Protein AF-A0A0S8A9H3-F1 (afdb_monomer_lite)

Structure (mmCIF, N/CA/C/O backbone):
data_AF-A0A0S8A9H3-F1
#
_entry.id   AF-A0A0S8A9H3-F1
#
loop_
_atom_site.group_PDB
_atom_site.id
_atom_site.type_symbol
_atom_site.label_atom_id
_atom_site.label_alt_id
_atom_site.label_comp_id
_atom_site.label_asym_id
_atom_site.label_entity_id
_atom_site.label_seq_id
_atom_site.pdbx_PDB_ins_code
_atom_site.Cartn_x
_atom_site.Cartn_y
_atom_site.Cartn_z
_atom_site.occupancy
_atom_site.B_iso_or_equiv
_atom_site.auth_seq_id
_atom_site.auth_comp_id
_atom_site.auth_asym_id
_atom_site.auth_atom_id
_atom_site.pdbx_PDB_model_num
ATOM 1 N N . MET A 1 1 ? 28.563 9.225 -7.290 1.00 70.06 1 MET A N 1
ATOM 2 C CA . MET A 1 1 ? 27.715 8.027 -7.114 1.00 70.06 1 MET A CA 1
ATOM 3 C C . MET A 1 1 ? 27.214 7.637 -8.485 1.00 70.06 1 MET A C 1
ATOM 5 O O . MET A 1 1 ? 26.841 8.536 -9.230 1.00 70.06 1 MET A O 1
ATOM 9 N N . ASP A 1 2 ? 27.311 6.362 -8.839 1.00 87.94 2 ASP A N 1
ATOM 10 C CA . ASP A 1 2 ? 26.911 5.841 -10.145 1.00 87.94 2 ASP A CA 1
ATOM 11 C C . ASP A 1 2 ? 25.392 5.596 -10.214 1.00 87.94 2 ASP A C 1
ATOM 13 O O . ASP A 1 2 ? 24.693 5.574 -9.198 1.00 87.94 2 ASP A O 1
ATOM 17 N N . GLU A 1 3 ? 24.855 5.444 -11.424 1.00 85.38 3 GLU A N 1
ATOM 18 C CA . GLU A 1 3 ? 23.417 5.218 -11.650 1.00 85.38 3 GLU A CA 1
ATOM 19 C C . GLU A 1 3 ? 22.923 3.922 -10.988 1.00 85.38 3 GLU A C 1
ATOM 21 O O . GLU A 1 3 ? 21.810 3.867 -10.461 1.00 85.38 3 GLU A O 1
ATOM 26 N N . THR A 1 4 ? 23.782 2.902 -10.928 1.00 89.75 4 THR A N 1
ATOM 27 C CA . THR A 1 4 ? 23.519 1.615 -10.270 1.00 89.75 4 THR A CA 1
ATOM 28 C C . THR A 1 4 ? 23.209 1.776 -8.783 1.00 89.75 4 THR A C 1
ATOM 30 O O . THR A 1 4 ? 22.278 1.143 -8.264 1.00 89.75 4 THR A O 1
ATOM 33 N N . PHE A 1 5 ? 23.967 2.634 -8.089 1.00 93.44 5 PHE A N 1
ATOM 34 C CA . PHE A 1 5 ? 23.721 2.950 -6.686 1.00 93.44 5 PHE A CA 1
ATOM 35 C C . PHE A 1 5 ? 22.341 3.584 -6.503 1.00 93.44 5 PHE A C 1
ATOM 37 O O . PHE A 1 5 ? 21.553 3.109 -5.683 1.00 93.44 5 PHE A O 1
ATOM 44 N N . TRP A 1 6 ? 22.015 4.610 -7.296 1.00 92.44 6 TRP A N 1
ATOM 45 C CA . TRP A 1 6 ? 20.727 5.303 -7.202 1.00 92.44 6 TRP A CA 1
ATOM 46 C C . TRP A 1 6 ? 19.547 4.386 -7.499 1.00 92.44 6 TRP A C 1
ATOM 48 O O . TRP A 1 6 ? 18.567 4.388 -6.754 1.00 92.44 6 TRP A O 1
ATOM 58 N N . PHE A 1 7 ? 19.660 3.548 -8.528 1.00 92.56 7 PHE A N 1
ATOM 59 C CA . PHE A 1 7 ? 18.641 2.557 -8.857 1.00 92.56 7 PHE A CA 1
ATOM 60 C C . PHE A 1 7 ? 18.381 1.599 -7.685 1.00 92.56 7 PHE A C 1
ATOM 62 O O . PHE A 1 7 ? 17.233 1.371 -7.295 1.00 92.56 7 PHE A O 1
ATOM 69 N N . SER A 1 8 ? 19.447 1.077 -7.074 1.00 94.81 8 SER A N 1
ATOM 70 C CA . SER A 1 8 ? 19.352 0.161 -5.931 1.00 94.81 8 SER A CA 1
ATOM 71 C C . SER A 1 8 ? 18.766 0.844 -4.694 1.00 94.81 8 SER A C 1
ATOM 73 O O . SER A 1 8 ? 17.904 0.276 -4.021 1.00 94.81 8 SER A O 1
ATOM 75 N N . PHE A 1 9 ? 19.183 2.081 -4.422 1.00 95.69 9 PHE A N 1
ATOM 76 C CA . PHE A 1 9 ? 18.686 2.878 -3.304 1.00 95.69 9 PHE A CA 1
ATOM 77 C C . PHE A 1 9 ? 17.192 3.193 -3.443 1.00 95.69 9 PHE A C 1
ATOM 79 O O . PHE A 1 9 ? 16.421 2.971 -2.512 1.00 95.69 9 PHE A O 1
ATOM 86 N N . ILE A 1 10 ? 16.745 3.633 -4.621 1.00 96.50 10 ILE A N 1
ATOM 87 C CA . ILE A 1 10 ? 15.325 3.923 -4.865 1.00 96.50 10 ILE A CA 1
ATOM 88 C C . ILE A 1 10 ? 14.496 2.638 -4.795 1.00 96.50 10 ILE A C 1
ATOM 90 O O . ILE A 1 10 ? 13.399 2.651 -4.242 1.00 96.50 10 ILE A O 1
ATOM 94 N N . LYS A 1 11 ? 15.020 1.504 -5.272 1.00 95.19 11 LYS A N 1
ATOM 95 C CA . LYS A 1 11 ? 14.353 0.203 -5.122 1.00 95.19 11 LYS A CA 1
ATOM 96 C C . LYS A 1 11 ? 14.189 -0.195 -3.650 1.00 95.19 11 LYS A C 1
ATOM 98 O O . LYS A 1 11 ? 13.133 -0.703 -3.278 1.00 95.19 11 LYS A O 1
ATOM 103 N N . LEU A 1 12 ? 15.192 0.062 -2.809 1.00 97.19 12 LEU A N 1
ATOM 104 C CA . LEU A 1 12 ? 15.093 -0.148 -1.362 1.00 97.19 12 LEU A CA 1
ATOM 105 C C . LEU A 1 12 ? 14.021 0.751 -0.732 1.00 97.19 12 LEU A C 1
ATOM 107 O O . LEU A 1 12 ? 13.229 0.271 0.081 1.00 97.19 12 LEU A O 1
ATOM 111 N N . LEU A 1 13 ? 13.956 2.025 -1.134 1.00 97.38 13 LEU A N 1
ATOM 112 C CA . LEU A 1 13 ? 12.892 2.937 -0.704 1.00 97.38 13 LEU A CA 1
ATOM 113 C C . LEU A 1 13 ? 11.513 2.450 -1.156 1.00 97.38 13 LEU A C 1
ATOM 115 O O . LEU A 1 13 ? 10.570 2.497 -0.375 1.00 97.38 13 LEU A O 1
ATOM 119 N N . HIS A 1 14 ? 11.403 1.924 -2.374 1.00 96.69 14 HIS A N 1
ATOM 120 C CA . HIS A 1 14 ? 10.156 1.393 -2.919 1.00 96.69 14 HIS A CA 1
ATOM 121 C C . HIS A 1 14 ? 9.642 0.193 -2.119 1.00 96.69 14 HIS A C 1
ATOM 123 O O . HIS A 1 14 ? 8.480 0.163 -1.719 1.00 96.69 14 HIS A O 1
ATOM 129 N N . ILE A 1 15 ? 10.517 -0.769 -1.814 1.00 96.06 15 ILE A N 1
ATOM 130 C CA . ILE A 1 15 ? 10.164 -1.934 -0.988 1.00 96.06 15 ILE A CA 1
ATOM 131 C C . ILE A 1 15 ? 9.836 -1.502 0.447 1.00 96.06 15 ILE A C 1
ATOM 133 O O . ILE A 1 15 ? 8.866 -1.985 1.024 1.00 96.06 15 ILE A O 1
ATOM 137 N N . SER A 1 16 ? 10.594 -0.559 1.011 1.00 97.06 16 SER A N 1
ATOM 138 C CA . SER A 1 16 ? 10.291 0.014 2.329 1.00 97.06 16 SER A CA 1
ATOM 139 C C . SER A 1 16 ? 8.920 0.693 2.346 1.00 97.06 16 SER A C 1
ATOM 141 O O . SER A 1 16 ? 8.152 0.483 3.279 1.00 97.06 16 SER A O 1
ATOM 143 N N . GLY A 1 17 ? 8.580 1.446 1.295 1.00 97.25 17 GLY A N 1
ATOM 144 C CA . GLY A 1 17 ? 7.263 2.058 1.114 1.00 97.25 17 GLY A CA 1
ATOM 145 C C . GLY A 1 17 ? 6.146 1.020 1.093 1.00 97.25 17 GLY A C 1
ATOM 146 O O . GLY A 1 17 ? 5.165 1.179 1.809 1.00 97.25 17 GLY A O 1
ATOM 147 N N . LEU A 1 18 ? 6.333 -0.090 0.369 1.00 95.44 18 LEU A N 1
ATOM 148 C CA . LEU A 1 18 ? 5.382 -1.209 0.338 1.00 95.44 18 LEU A CA 1
ATOM 149 C C . LEU A 1 18 ? 5.162 -1.816 1.733 1.00 95.44 18 LEU A C 1
ATOM 151 O O . LEU A 1 18 ? 4.024 -2.061 2.128 1.00 95.44 18 LEU A O 1
ATOM 155 N N . ILE A 1 19 ? 6.244 -2.044 2.484 1.00 95.81 19 ILE A N 1
ATOM 156 C CA . ILE A 1 19 ? 6.182 -2.609 3.840 1.00 95.81 19 ILE A CA 1
ATOM 157 C C . ILE A 1 19 ? 5.487 -1.643 4.804 1.00 95.81 19 ILE A C 1
ATOM 159 O O . ILE A 1 19 ? 4.655 -2.076 5.598 1.00 95.81 19 ILE A O 1
ATOM 163 N N . LEU A 1 20 ? 5.812 -0.350 4.743 1.00 95.31 20 LEU A N 1
ATOM 164 C CA . LEU A 1 20 ? 5.207 0.678 5.596 1.00 95.31 20 LEU A CA 1
ATOM 165 C C . LEU A 1 20 ? 3.740 0.938 5.259 1.00 95.31 20 LEU A C 1
ATOM 167 O O . LEU A 1 20 ? 2.970 1.262 6.156 1.00 95.31 20 LEU A O 1
ATOM 171 N N . TRP A 1 21 ? 3.366 0.792 3.990 1.00 95.50 21 TRP A N 1
ATOM 172 C CA . TRP A 1 21 ? 1.988 0.928 3.545 1.00 95.50 21 TRP A CA 1
ATOM 173 C C . TRP A 1 21 ? 1.129 -0.247 4.036 1.00 95.50 21 TRP A C 1
ATOM 175 O O . TRP A 1 21 ? 0.098 -0.019 4.647 1.00 95.50 21 TRP A O 1
ATOM 185 N N . LEU A 1 22 ? 1.583 -1.498 3.884 1.00 92.12 22 LEU A N 1
ATOM 186 C CA . LEU A 1 22 ? 0.765 -2.677 4.228 1.00 92.12 22 LEU A CA 1
ATOM 187 C C . LEU A 1 22 ? 0.889 -3.160 5.674 1.00 92.12 22 LEU A C 1
ATOM 189 O O . LEU A 1 22 ? -0.069 -3.668 6.257 1.00 92.12 22 LEU A O 1
ATOM 193 N N . GLY A 1 23 ? 2.097 -3.113 6.231 1.00 90.50 23 GLY A N 1
ATOM 194 C CA . GLY A 1 23 ? 2.429 -3.815 7.468 1.00 90.50 23 GLY A CA 1
ATOM 195 C C . GLY A 1 23 ? 1.733 -3.226 8.696 1.00 90.50 23 GLY A C 1
ATOM 196 O O . GLY A 1 23 ? 0.971 -3.937 9.355 1.00 90.50 23 GLY A O 1
ATOM 197 N N . PRO A 1 24 ? 1.981 -1.947 9.031 1.00 88.12 24 PRO A N 1
ATOM 198 C CA . PRO A 1 24 ? 1.418 -1.309 10.215 1.00 88.12 24 PRO A CA 1
ATOM 199 C C . PRO A 1 24 ? -0.115 -1.258 10.217 1.00 88.12 24 PRO A C 1
ATOM 201 O O . PRO A 1 24 ? -0.715 -1.634 11.223 1.00 88.12 24 PRO A O 1
ATOM 204 N N . SER A 1 25 ? -0.756 -0.853 9.113 1.00 85.00 25 SER A N 1
ATOM 205 C CA . SER A 1 25 ? -2.221 -0.750 9.028 1.00 85.00 25 SER A CA 1
ATOM 206 C C . SER A 1 25 ? -2.890 -2.123 9.068 1.00 85.00 25 SER A C 1
ATOM 208 O O . SER A 1 25 ? -3.801 -2.339 9.870 1.00 85.00 25 SER A O 1
ATOM 210 N N . GLY A 1 26 ? -2.375 -3.094 8.307 1.00 86.31 26 GLY A N 1
ATOM 211 C CA . GLY A 1 26 ? -2.858 -4.474 8.326 1.00 86.31 26 GLY A CA 1
ATOM 212 C C . GLY A 1 26 ? -2.695 -5.136 9.697 1.00 86.31 26 GLY A C 1
ATOM 213 O O . GLY A 1 26 ? -3.632 -5.752 10.211 1.00 86.31 26 GLY A O 1
ATOM 214 N N . GLY A 1 27 ? -1.534 -4.967 10.334 1.00 87.62 27 GLY A N 1
ATOM 215 C CA . GLY A 1 27 ? -1.268 -5.478 11.680 1.00 87.62 27 GLY A CA 1
ATOM 216 C C . GLY A 1 27 ? -2.176 -4.849 12.737 1.00 87.62 27 GLY A C 1
ATOM 217 O O . GLY A 1 27 ? -2.784 -5.561 13.540 1.00 87.62 27 GLY A O 1
ATOM 218 N N . ALA A 1 28 ? -2.326 -3.525 12.714 1.00 87.75 28 ALA A N 1
ATOM 219 C CA . ALA A 1 28 ? -3.188 -2.811 13.648 1.00 87.75 28 ALA A CA 1
ATOM 220 C C . ALA A 1 28 ? -4.675 -3.156 13.431 1.00 87.75 28 ALA A C 1
ATOM 222 O O . ALA A 1 28 ? -5.409 -3.359 14.401 1.00 87.75 28 ALA A O 1
ATOM 223 N N . TRP A 1 29 ? -5.113 -3.332 12.181 1.00 87.50 29 TRP A N 1
ATOM 224 C CA . TRP A 1 29 ? -6.462 -3.802 11.865 1.00 87.50 29 TRP A CA 1
ATOM 225 C C . TRP A 1 29 ? -6.717 -5.210 12.413 1.00 87.50 29 TRP A C 1
ATOM 227 O O . TRP A 1 29 ? -7.744 -5.443 13.052 1.00 87.50 29 TRP A O 1
ATOM 237 N N . LEU A 1 30 ? -5.776 -6.145 12.237 1.00 89.56 30 LEU A N 1
ATOM 238 C CA . LEU A 1 30 ? -5.885 -7.495 12.802 1.00 89.56 30 LEU A CA 1
ATOM 239 C C . LEU A 1 30 ? -6.017 -7.462 14.327 1.00 89.56 30 LEU A C 1
ATOM 241 O O . LEU A 1 30 ? -6.857 -8.175 14.878 1.00 89.56 30 LEU A O 1
ATOM 245 N N . LEU A 1 31 ? -5.244 -6.612 15.009 1.00 90.25 31 LEU A N 1
ATOM 246 C CA . LEU A 1 31 ? -5.364 -6.422 16.456 1.00 90.25 31 LEU A CA 1
ATOM 247 C C . LEU A 1 31 ? -6.762 -5.933 16.846 1.00 90.25 31 LEU A C 1
ATOM 249 O O . LEU A 1 31 ? -7.366 -6.499 17.756 1.00 90.25 31 LEU A O 1
ATOM 253 N N . VAL A 1 32 ? -7.326 -4.957 16.127 1.00 88.94 32 VAL A N 1
ATOM 254 C CA . VAL A 1 32 ? -8.707 -4.497 16.355 1.00 88.94 32 VAL A CA 1
ATOM 255 C C . VAL A 1 32 ? -9.709 -5.642 16.162 1.00 88.94 32 VAL A C 1
ATOM 257 O O . VAL A 1 32 ? -10.580 -5.843 17.011 1.00 88.94 32 VAL A O 1
ATOM 260 N N . GLN A 1 33 ? -9.583 -6.440 15.097 1.00 89.69 33 GLN A N 1
ATOM 261 C CA . GLN A 1 33 ? -10.497 -7.564 14.840 1.00 89.69 33 GLN A CA 1
ATOM 262 C C . GLN A 1 33 ? -10.396 -8.672 15.896 1.00 89.69 33 GLN A C 1
ATOM 264 O O . GLN A 1 33 ? -11.412 -9.253 16.283 1.00 89.69 33 GLN A O 1
ATOM 269 N N . LEU A 1 34 ? -9.192 -8.968 16.388 1.00 90.19 34 LEU A N 1
ATOM 270 C CA . LEU A 1 34 ? -8.987 -9.944 17.461 1.00 90.19 34 LEU A CA 1
ATOM 271 C C . LEU A 1 34 ? -9.555 -9.438 18.791 1.00 90.19 34 LEU A C 1
ATOM 273 O O . LEU A 1 34 ? -10.195 -10.205 19.515 1.00 90.19 34 LEU A O 1
ATOM 277 N N . SER A 1 35 ? -9.387 -8.149 19.083 1.00 89.12 35 SER A N 1
ATOM 278 C CA . SER A 1 35 ? -9.906 -7.514 20.295 1.00 89.12 35 SER A CA 1
ATOM 279 C C . SER A 1 35 ? -11.431 -7.472 20.341 1.00 89.12 35 SER A C 1
ATOM 281 O O . SER A 1 35 ? -11.989 -7.650 21.420 1.00 89.12 35 SER A O 1
ATOM 283 N N . LYS A 1 36 ? -12.129 -7.378 19.197 1.00 87.38 36 LYS A N 1
ATOM 284 C CA . LYS A 1 36 ? -13.607 -7.478 19.129 1.00 87.38 36 LYS A CA 1
ATOM 285 C C . LYS A 1 36 ? -14.173 -8.786 19.696 1.00 87.38 36 LYS A C 1
ATOM 287 O O . LYS A 1 36 ? -15.361 -8.850 19.986 1.00 87.38 36 LYS A O 1
ATOM 292 N N . ARG A 1 37 ? -13.354 -9.838 19.824 1.00 87.25 37 ARG A N 1
ATOM 293 C CA . ARG A 1 37 ? -13.758 -11.121 20.429 1.00 87.25 37 ARG A CA 1
ATOM 294 C C . ARG A 1 37 ? -13.617 -11.143 21.953 1.00 87.25 37 ARG A C 1
ATOM 296 O O . ARG A 1 37 ? -14.104 -12.079 22.576 1.00 87.25 37 ARG A O 1
ATOM 303 N N . ARG A 1 38 ? -12.888 -10.184 22.533 1.00 86.06 38 ARG A N 1
ATOM 304 C CA . ARG A 1 38 ? -12.489 -10.172 23.951 1.00 86.06 38 ARG A CA 1
ATOM 305 C C . ARG A 1 38 ? -12.976 -8.943 24.711 1.00 86.06 38 ARG A C 1
ATOM 307 O O . ARG A 1 38 ? -13.195 -9.043 25.910 1.00 86.06 38 ARG A O 1
ATOM 314 N N . LEU A 1 39 ? -13.103 -7.810 24.031 1.00 86.56 39 LEU A N 1
ATOM 315 C CA . LEU A 1 39 ? -13.518 -6.539 24.607 1.00 86.56 39 LEU A CA 1
ATOM 316 C C . LEU A 1 39 ? -14.930 -6.195 24.145 1.00 86.56 39 LEU A C 1
ATOM 318 O O . LEU A 1 39 ? -15.300 -6.464 22.999 1.00 86.56 39 LEU A O 1
ATOM 322 N N . ASP A 1 40 ? -15.692 -5.568 25.036 1.00 82.50 40 ASP A N 1
ATOM 323 C CA . ASP A 1 40 ? -16.936 -4.919 24.649 1.00 82.50 40 ASP A CA 1
ATOM 324 C C . ASP A 1 40 ? -16.617 -3.725 23.736 1.00 82.50 40 ASP A C 1
ATOM 326 O O . ASP A 1 40 ? -15.730 -2.922 24.020 1.00 82.50 40 ASP A O 1
ATOM 330 N N . GLN A 1 41 ? -17.332 -3.604 22.619 1.00 78.19 41 GLN A N 1
ATOM 331 C CA . GLN A 1 41 ? -17.109 -2.536 21.639 1.00 78.19 41 GLN A CA 1
ATOM 332 C C . GLN A 1 41 ? -17.495 -1.155 22.184 1.00 78.19 41 GLN A C 1
ATOM 334 O O . GLN A 1 41 ? -17.129 -0.145 21.585 1.00 78.19 41 GLN A O 1
ATOM 339 N N . GLN A 1 42 ? -18.230 -1.111 23.300 1.00 77.25 42 GLN A N 1
ATOM 340 C CA . GLN A 1 42 ? -18.559 0.114 24.030 1.00 77.25 42 GLN A CA 1
ATOM 341 C C . GLN A 1 42 ? -17.572 0.420 25.168 1.00 77.25 42 GLN A C 1
ATOM 343 O O . GLN A 1 42 ? -17.682 1.467 25.808 1.00 77.25 42 GLN A O 1
ATOM 348 N N . SER A 1 43 ? -16.590 -0.453 25.421 1.00 79.69 43 SER A N 1
ATOM 349 C CA . SER A 1 43 ? -15.637 -0.267 26.513 1.00 79.69 43 SER A CA 1
ATOM 350 C C . SER A 1 43 ? -14.650 0.872 26.231 1.00 79.69 43 SER A C 1
ATOM 352 O O . SER A 1 43 ? -14.348 1.216 25.080 1.00 79.69 43 SER A O 1
ATOM 354 N N . VAL A 1 44 ? -14.126 1.478 27.299 1.00 82.94 44 VAL A N 1
ATOM 355 C CA . VAL A 1 44 ? -13.115 2.542 27.193 1.00 82.94 44 VAL A CA 1
ATOM 356 C C . VAL A 1 44 ? -11.841 1.991 26.552 1.00 82.94 44 VAL A C 1
ATOM 358 O O . VAL A 1 44 ? -11.273 2.627 25.669 1.00 82.94 44 VAL A O 1
ATOM 361 N N . GLU A 1 45 ? -11.450 0.773 26.919 1.00 86.25 45 GLU A N 1
ATOM 362 C CA . GLU A 1 45 ? -10.264 0.083 26.409 1.00 86.25 45 GLU A CA 1
ATOM 363 C C . GLU A 1 45 ? -10.348 -0.153 24.896 1.00 86.25 45 GLU A C 1
ATOM 365 O O . GLU A 1 45 ? -9.371 0.065 24.177 1.00 86.25 45 GLU A O 1
ATOM 370 N N . PHE A 1 46 ? -11.517 -0.562 24.385 1.00 83.75 46 PHE A N 1
ATOM 371 C CA . PHE A 1 46 ? -11.712 -0.738 22.944 1.00 83.75 46 PHE A CA 1
ATOM 372 C C . PHE A 1 46 ? -11.621 0.597 22.194 1.00 83.75 46 PHE A C 1
ATOM 374 O O . PHE A 1 46 ? -10.994 0.672 21.135 1.00 83.75 46 PHE A O 1
ATOM 381 N N . ASN A 1 47 ? -12.196 1.663 22.755 1.00 81.94 47 ASN A N 1
ATOM 382 C CA . ASN A 1 47 ? -12.126 3.001 22.169 1.00 81.94 47 ASN A CA 1
ATOM 383 C C . ASN A 1 47 ? -10.694 3.556 22.140 1.00 81.94 47 ASN A C 1
ATOM 385 O O . ASN A 1 47 ? -10.302 4.178 21.151 1.00 81.94 47 ASN A O 1
ATOM 389 N N . GLU A 1 48 ? -9.895 3.322 23.183 1.00 84.94 48 GLU A N 1
ATOM 390 C CA . GLU A 1 48 ? -8.482 3.716 23.202 1.00 84.94 48 GLU A CA 1
ATOM 391 C C . GLU A 1 48 ? -7.658 2.948 22.168 1.00 84.94 48 GLU A C 1
ATOM 393 O O . GLU A 1 48 ? -6.931 3.571 21.391 1.00 84.94 48 GLU A O 1
ATOM 398 N N . LEU A 1 49 ? -7.847 1.626 22.082 1.00 87.06 49 LEU A N 1
ATOM 399 C CA . LEU A 1 49 ? -7.222 0.793 21.054 1.00 87.06 49 LEU A CA 1
ATOM 400 C C . LEU A 1 49 ? -7.576 1.284 19.644 1.00 87.06 49 LEU A C 1
ATOM 402 O O . LEU A 1 49 ? -6.699 1.408 18.790 1.00 87.06 49 LEU A O 1
ATOM 406 N N . TYR A 1 50 ? -8.852 1.581 19.392 1.00 83.88 50 TYR A N 1
ATOM 407 C CA . TYR A 1 50 ? -9.302 2.060 18.087 1.00 83.88 50 TYR A CA 1
ATOM 408 C C . TYR A 1 50 ? -8.742 3.455 17.766 1.00 83.88 50 TYR A C 1
ATOM 410 O O . TYR A 1 50 ? -8.369 3.735 16.627 1.00 83.88 50 TYR A O 1
ATOM 418 N N . ARG A 1 51 ? -8.619 4.337 18.765 1.00 83.56 51 ARG A N 1
ATOM 419 C CA . ARG A 1 51 ? -7.971 5.647 18.599 1.00 83.56 51 ARG A CA 1
ATOM 420 C C . ARG A 1 51 ? -6.502 5.500 18.211 1.00 83.56 51 ARG A C 1
ATOM 422 O O . ARG A 1 51 ? -6.020 6.262 17.375 1.00 83.56 51 ARG A O 1
ATOM 429 N N . ASP A 1 52 ? -5.794 4.548 18.807 1.00 85.69 52 ASP A N 1
ATOM 430 C CA . ASP A 1 52 ? -4.402 4.280 18.456 1.00 85.69 52 ASP A CA 1
ATOM 431 C C . ASP A 1 52 ? -4.281 3.638 17.073 1.00 85.69 52 ASP A C 1
ATOM 433 O O . ASP A 1 52 ? -3.413 4.045 16.305 1.00 85.69 52 ASP A O 1
ATOM 437 N N . PHE A 1 53 ? -5.208 2.750 16.698 1.00 86.44 53 PHE A N 1
ATOM 438 C CA . PHE A 1 53 ? -5.331 2.228 15.333 1.00 86.44 53 PHE A CA 1
ATOM 439 C C . PHE A 1 53 ? -5.417 3.355 14.290 1.00 86.44 53 PHE A C 1
ATOM 441 O O . PHE A 1 53 ? -4.646 3.358 13.335 1.00 86.44 53 PHE A O 1
ATOM 448 N N . VAL A 1 54 ? -6.265 4.368 14.504 1.00 82.94 54 VAL A N 1
ATOM 449 C CA . VAL A 1 54 ? -6.410 5.503 13.568 1.00 82.94 54 VAL A CA 1
ATOM 450 C C . VAL A 1 54 ? -5.098 6.278 13.375 1.00 82.94 54 VAL A C 1
ATOM 452 O O . VAL A 1 54 ? -4.871 6.844 12.308 1.00 82.94 54 VAL A O 1
ATOM 455 N N . LYS A 1 55 ? -4.188 6.292 14.359 1.00 84.44 55 LYS A N 1
ATOM 456 C CA . LYS A 1 55 ? -2.876 6.947 14.200 1.00 84.44 55 LYS A CA 1
ATOM 457 C C . LYS A 1 55 ? -1.977 6.215 13.201 1.00 84.44 55 LYS A C 1
ATOM 459 O O . LYS A 1 55 ? -1.153 6.867 12.562 1.00 84.44 55 LYS A O 1
ATOM 464 N N . PHE A 1 56 ? -2.138 4.900 13.038 1.00 87.62 56 PHE A N 1
ATOM 465 C CA . PHE A 1 56 ? -1.346 4.115 12.085 1.00 87.62 56 PHE A CA 1
ATOM 466 C C . PHE A 1 56 ? -1.643 4.466 10.630 1.00 87.62 56 PHE A C 1
ATOM 468 O O . PHE A 1 56 ? -0.752 4.306 9.798 1.00 87.62 56 PHE A O 1
ATOM 475 N N . PHE A 1 57 ? -2.813 5.046 10.340 1.00 85.56 57 PHE A N 1
ATOM 476 C CA . PHE A 1 57 ? -3.110 5.571 9.012 1.00 85.56 57 PHE A CA 1
ATOM 477 C C . PHE A 1 57 ? -2.028 6.548 8.545 1.00 85.56 57 PHE A C 1
ATOM 479 O O . PHE A 1 57 ? -1.586 6.462 7.410 1.00 85.56 57 PHE A O 1
ATOM 486 N N . TRP A 1 58 ? -1.491 7.427 9.394 1.00 89.50 58 TRP A N 1
ATOM 487 C CA . TRP A 1 58 ? -0.416 8.335 8.962 1.00 89.50 58 TRP A CA 1
ATOM 488 C C . TRP A 1 58 ? 0.826 7.613 8.426 1.00 89.50 58 TRP A C 1
ATOM 490 O O . TRP A 1 58 ? 1.429 8.069 7.454 1.00 89.50 58 TRP A O 1
ATOM 500 N N . ILE A 1 59 ? 1.195 6.484 9.036 1.00 92.38 59 ILE A N 1
ATOM 501 C CA . ILE A 1 59 ? 2.345 5.678 8.608 1.00 92.38 59 ILE A CA 1
ATOM 502 C C . ILE A 1 59 ? 2.049 5.015 7.262 1.00 92.38 59 ILE A C 1
ATOM 504 O O . ILE A 1 59 ? 2.899 5.031 6.374 1.00 92.38 59 ILE A O 1
ATOM 508 N N . GLU A 1 60 ? 0.835 4.500 7.096 1.00 93.12 60 GLU A N 1
ATOM 509 C CA . GLU A 1 60 ? 0.362 3.910 5.846 1.00 93.12 60 GLU A CA 1
ATOM 510 C C . GLU A 1 60 ? 0.405 4.912 4.686 1.00 93.12 60 GLU A C 1
ATOM 512 O O . GLU A 1 60 ? 0.995 4.620 3.647 1.00 93.12 60 GLU A O 1
ATOM 517 N N . HIS A 1 61 ? -0.101 6.134 4.881 1.00 93.50 61 HIS A N 1
ATOM 518 C CA . HIS A 1 61 ? -0.066 7.181 3.852 1.00 93.50 61 HIS A CA 1
ATOM 519 C C . HIS A 1 61 ? 1.356 7.617 3.509 1.00 93.50 61 HIS A C 1
ATOM 521 O O . HIS A 1 61 ? 1.669 7.846 2.341 1.00 93.50 61 HIS A O 1
ATOM 527 N N . LEU A 1 62 ? 2.235 7.714 4.509 1.00 95.12 62 LEU A N 1
ATOM 528 C CA . LEU A 1 62 ? 3.649 7.977 4.263 1.00 95.12 62 LEU A CA 1
ATOM 529 C C . LEU A 1 62 ? 4.281 6.844 3.441 1.00 95.12 62 LEU A C 1
ATOM 531 O O . LEU A 1 62 ? 5.023 7.115 2.496 1.00 95.12 62 LEU A O 1
ATOM 535 N N . GLY A 1 63 ? 3.947 5.592 3.763 1.00 96.56 63 GLY A N 1
ATOM 536 C CA . GLY A 1 63 ? 4.333 4.414 2.990 1.00 96.56 63 GLY A CA 1
ATOM 537 C C . GLY A 1 63 ? 3.844 4.485 1.544 1.00 96.56 63 GLY A C 1
ATOM 538 O O . GLY A 1 63 ? 4.638 4.276 0.628 1.00 96.56 63 GLY A O 1
ATOM 539 N N . LEU A 1 64 ? 2.583 4.868 1.325 1.00 95.94 64 LEU A N 1
ATOM 540 C CA . LEU A 1 64 ? 1.986 5.027 -0.003 1.00 95.94 64 LEU A CA 1
ATOM 541 C C . LEU A 1 64 ? 2.678 6.126 -0.817 1.00 95.94 64 LEU A C 1
ATOM 543 O O . LEU A 1 64 ? 3.035 5.905 -1.973 1.00 95.94 64 LEU A O 1
ATOM 547 N N . VAL A 1 65 ? 2.918 7.298 -0.220 1.00 96.81 65 VAL A N 1
ATOM 548 C CA . VAL A 1 65 ? 3.648 8.400 -0.872 1.00 96.81 65 VAL A CA 1
ATOM 549 C C . VAL A 1 65 ? 5.057 7.953 -1.250 1.00 96.81 65 VAL A C 1
ATOM 551 O O . VAL A 1 65 ? 5.497 8.194 -2.376 1.00 96.81 65 VAL A O 1
ATOM 554 N N . LEU A 1 66 ? 5.751 7.258 -0.345 1.00 97.56 66 LEU A N 1
ATOM 555 C CA . LEU A 1 66 ? 7.081 6.722 -0.613 1.00 97.56 66 LEU A CA 1
ATOM 556 C C . LEU A 1 66 ? 7.045 5.685 -1.743 1.00 97.56 66 LEU A C 1
ATOM 558 O O . LEU A 1 66 ? 7.893 5.730 -2.633 1.00 97.56 66 LEU A O 1
ATOM 562 N N . LEU A 1 67 ? 6.056 4.789 -1.748 1.00 97.25 67 LEU A N 1
ATOM 563 C CA . LEU A 1 67 ? 5.868 3.744 -2.755 1.00 97.25 67 LEU A CA 1
ATOM 564 C C . LEU A 1 67 ? 5.602 4.334 -4.147 1.00 97.25 67 LEU A C 1
ATOM 566 O O . LEU A 1 67 ? 6.286 3.977 -5.107 1.00 97.25 67 LEU A O 1
ATOM 570 N N . LEU A 1 68 ? 4.654 5.267 -4.262 1.00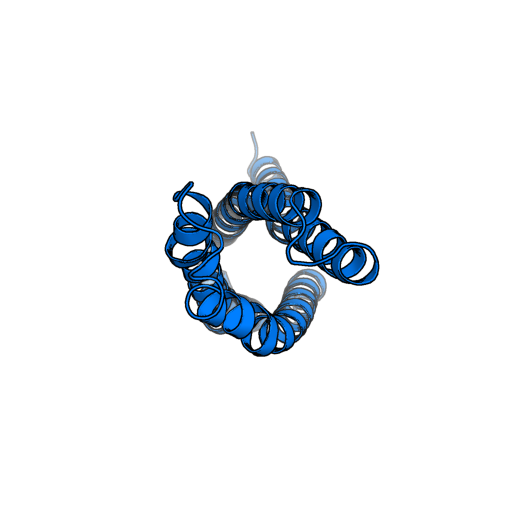 97.31 68 LEU A N 1
ATOM 571 C CA . LEU A 1 68 ? 4.305 5.912 -5.531 1.00 97.31 68 LEU A CA 1
ATOM 572 C C . LEU A 1 68 ? 5.440 6.806 -6.034 1.00 97.31 68 LEU A C 1
ATOM 574 O O . LEU A 1 68 ? 5.837 6.698 -7.194 1.00 97.31 68 LEU A O 1
ATOM 578 N N . GLY A 1 69 ? 6.008 7.638 -5.156 1.00 97.69 69 GLY A N 1
ATOM 579 C CA . GLY A 1 69 ? 7.109 8.536 -5.500 1.00 97.69 69 GLY A CA 1
ATOM 580 C C . GLY A 1 69 ? 8.336 7.772 -5.992 1.00 97.69 69 GLY A C 1
ATOM 581 O O . GLY A 1 69 ? 8.859 8.056 -7.067 1.00 97.69 69 GLY A O 1
ATOM 582 N N . SER A 1 70 ? 8.755 6.736 -5.262 1.00 97.50 70 SER A N 1
ATOM 583 C CA . SER A 1 70 ? 9.864 5.874 -5.693 1.00 97.50 70 SER A CA 1
ATOM 584 C C . SER A 1 70 ? 9.540 5.065 -6.954 1.00 97.50 70 SER A C 1
ATOM 586 O O . SER A 1 70 ? 10.432 4.844 -7.766 1.00 97.50 70 SER A O 1
ATOM 588 N N . GLY A 1 71 ? 8.283 4.665 -7.173 1.00 95.50 71 GLY A N 1
ATOM 589 C CA . GLY A 1 71 ? 7.856 3.983 -8.398 1.00 95.50 71 GLY A CA 1
ATOM 590 C C . GLY A 1 71 ? 7.976 4.868 -9.641 1.00 95.50 71 GLY A C 1
ATOM 591 O O . GLY A 1 71 ? 8.506 4.427 -10.661 1.00 95.50 71 GLY A O 1
ATOM 592 N N . ILE A 1 72 ? 7.558 6.133 -9.536 1.00 95.50 72 ILE A N 1
ATOM 593 C CA . ILE A 1 72 ? 7.723 7.139 -10.599 1.00 95.50 72 ILE A CA 1
ATOM 594 C C . ILE A 1 72 ? 9.209 7.394 -10.863 1.00 95.50 72 ILE A C 1
ATOM 596 O O . ILE A 1 72 ? 9.632 7.426 -12.018 1.00 95.50 72 ILE A O 1
ATOM 600 N N . LEU A 1 73 ? 10.019 7.519 -9.806 1.00 95.38 73 LEU A N 1
ATOM 601 C CA . LEU A 1 73 ? 11.465 7.691 -9.944 1.00 95.38 73 LEU A CA 1
ATOM 602 C C . LEU A 1 73 ? 12.119 6.489 -10.642 1.00 95.38 73 LEU A C 1
ATOM 604 O O . LEU A 1 73 ? 12.925 6.688 -11.548 1.00 95.38 73 LEU A O 1
ATOM 608 N N . LEU A 1 74 ? 11.736 5.254 -10.297 1.00 93.62 74 LEU A N 1
ATOM 609 C CA . LEU A 1 74 ? 12.226 4.055 -10.986 1.00 93.62 74 LEU A CA 1
ATOM 610 C C . LEU A 1 74 ? 11.864 4.072 -12.471 1.00 93.62 74 LEU A C 1
ATOM 612 O O . LEU A 1 74 ? 12.736 3.807 -13.291 1.00 93.62 74 LEU A O 1
ATOM 616 N N . LEU A 1 75 ? 10.622 4.423 -12.823 1.00 92.81 75 LEU A N 1
ATOM 617 C CA . LEU A 1 75 ? 10.210 4.559 -14.223 1.00 92.81 75 LEU A CA 1
ATOM 618 C C . LEU A 1 75 ? 11.030 5.632 -14.955 1.00 92.81 75 LEU A C 1
ATOM 620 O O . LEU A 1 75 ? 11.435 5.421 -16.092 1.00 92.81 75 LEU A O 1
ATOM 624 N N . SER A 1 76 ? 11.323 6.757 -14.296 1.00 92.50 76 SER A N 1
ATOM 625 C CA . SER A 1 76 ? 12.116 7.839 -14.891 1.00 92.50 76 SER A CA 1
ATOM 626 C C . SER A 1 76 ? 13.564 7.430 -15.180 1.00 92.50 76 SER A C 1
ATOM 628 O O . SER A 1 76 ? 14.088 7.776 -16.234 1.00 92.50 76 SER A O 1
ATOM 630 N N . ILE A 1 77 ? 14.182 6.643 -14.289 1.00 90.69 77 ILE A N 1
ATOM 631 C CA . ILE A 1 77 ? 15.550 6.124 -14.464 1.00 90.69 77 ILE A CA 1
ATOM 632 C C . ILE A 1 77 ? 15.578 5.045 -15.542 1.00 90.69 77 ILE A C 1
ATOM 634 O O . ILE A 1 77 ? 16.504 4.983 -16.341 1.00 90.69 77 ILE A O 1
ATOM 638 N N . TYR A 1 78 ? 14.556 4.192 -15.565 1.00 86.38 78 TYR A N 1
ATOM 639 C CA . TYR A 1 78 ? 14.434 3.127 -16.554 1.00 86.38 78 TYR A CA 1
ATOM 640 C C . TYR A 1 78 ? 14.084 3.662 -17.957 1.00 86.38 78 TYR A C 1
ATOM 642 O O . TYR A 1 78 ? 14.319 2.992 -18.960 1.00 86.38 78 TYR A O 1
ATOM 650 N N . GLY A 1 79 ? 13.558 4.888 -18.022 1.00 89.56 79 GLY A N 1
ATOM 651 C CA . GLY A 1 79 ? 13.165 5.583 -19.238 1.00 89.56 79 GLY A CA 1
ATOM 652 C C . GLY A 1 79 ? 11.695 5.359 -19.591 1.00 89.56 79 GLY A C 1
ATOM 653 O O . GLY A 1 79 ? 11.152 4.264 -19.462 1.00 89.56 79 GLY A O 1
ATOM 654 N N . PHE A 1 80 ? 11.040 6.403 -20.107 1.00 88.25 80 PHE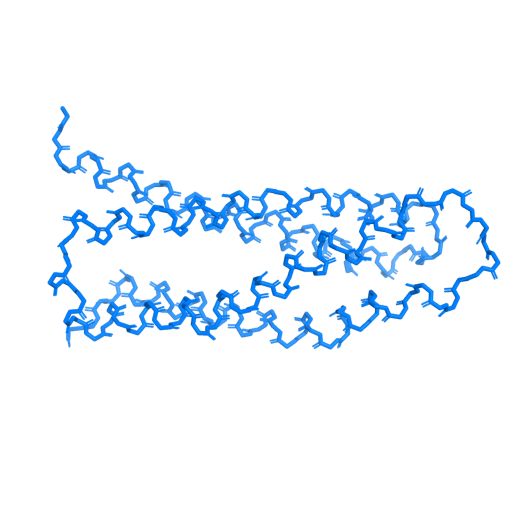 A N 1
ATOM 655 C CA . PHE A 1 80 ? 9.623 6.339 -20.484 1.00 88.25 80 PHE A CA 1
ATOM 656 C C . PHE A 1 80 ? 9.331 5.405 -21.668 1.00 88.25 80 PHE A C 1
ATOM 658 O O . PHE A 1 80 ? 8.187 4.998 -21.823 1.00 88.25 80 PHE A O 1
ATOM 665 N N . ALA A 1 81 ? 10.344 4.994 -22.440 1.00 89.31 81 ALA A N 1
ATOM 666 C CA . ALA A 1 81 ? 10.206 3.934 -23.447 1.00 89.31 81 ALA A CA 1
ATOM 667 C C . ALA A 1 81 ? 9.753 2.594 -22.834 1.00 89.31 81 ALA A C 1
ATOM 669 O O . ALA A 1 81 ? 9.141 1.766 -23.498 1.00 89.31 81 ALA A O 1
ATOM 670 N N . ALA A 1 82 ? 9.987 2.392 -21.536 1.00 87.75 82 ALA A N 1
ATOM 671 C CA . ALA A 1 82 ? 9.502 1.224 -20.813 1.00 87.75 82 ALA A CA 1
ATOM 672 C C . ALA A 1 82 ? 7.964 1.176 -20.719 1.00 87.75 82 ALA A C 1
ATOM 674 O O . ALA A 1 82 ? 7.394 0.121 -20.453 1.00 87.75 82 ALA A O 1
ATOM 675 N N . LEU A 1 83 ? 7.268 2.294 -20.966 1.00 90.44 83 LEU A N 1
ATOM 676 C CA . LEU A 1 83 ? 5.809 2.313 -21.061 1.00 90.44 83 LEU A CA 1
ATOM 677 C C . LEU A 1 83 ? 5.275 1.523 -22.257 1.00 90.44 83 LEU A C 1
ATOM 679 O O . LEU A 1 83 ? 4.096 1.193 -22.246 1.00 90.44 83 LEU A O 1
ATOM 683 N N . ASP A 1 84 ? 6.101 1.180 -23.246 1.00 90.25 84 ASP A N 1
ATOM 684 C CA . ASP A 1 84 ? 5.686 0.320 -24.359 1.00 90.25 84 ASP A CA 1
ATOM 685 C C . ASP A 1 84 ? 5.601 -1.160 -23.950 1.00 90.25 84 ASP A C 1
ATOM 687 O O . ASP A 1 84 ? 5.042 -1.984 -24.673 1.00 90.25 84 ASP A O 1
ATOM 691 N N . TRP A 1 85 ? 6.132 -1.523 -22.779 1.00 92.56 85 TRP A N 1
ATOM 692 C CA . TRP A 1 85 ? 6.144 -2.903 -22.307 1.00 92.56 85 TRP A CA 1
ATOM 693 C C . TRP A 1 85 ? 4.828 -3.255 -21.618 1.00 92.56 85 TRP A C 1
ATOM 695 O O . TRP A 1 85 ? 4.435 -2.627 -20.630 1.00 92.56 85 TRP A O 1
ATOM 705 N N . ALA A 1 86 ? 4.171 -4.313 -22.100 1.00 93.00 86 ALA A N 1
ATOM 706 C CA . ALA A 1 86 ? 2.840 -4.717 -21.645 1.00 93.00 86 ALA A CA 1
ATOM 707 C C . ALA A 1 86 ? 2.766 -4.935 -20.123 1.00 93.00 86 ALA A C 1
ATOM 709 O O . ALA A 1 86 ? 1.802 -4.520 -19.476 1.00 93.00 86 ALA A O 1
ATOM 710 N N . TRP A 1 87 ? 3.803 -5.522 -19.517 1.00 93.56 87 TRP A N 1
ATOM 711 C CA . TRP A 1 87 ? 3.842 -5.754 -18.071 1.00 93.56 87 TRP A CA 1
ATOM 712 C C . TRP A 1 87 ? 3.939 -4.454 -17.254 1.00 93.56 87 TRP A C 1
ATOM 714 O O . TRP A 1 87 ? 3.357 -4.375 -16.170 1.00 93.56 87 TRP A O 1
ATOM 724 N N . ILE A 1 88 ? 4.622 -3.419 -17.764 1.00 93.31 88 ILE A N 1
ATOM 725 C CA . ILE A 1 88 ? 4.689 -2.096 -17.119 1.00 93.31 88 ILE A CA 1
ATOM 726 C C . ILE A 1 88 ? 3.338 -1.402 -17.232 1.00 93.31 88 ILE A C 1
ATOM 728 O O . ILE A 1 88 ? 2.841 -0.891 -16.227 1.00 93.31 88 ILE A O 1
ATOM 732 N N . GLN A 1 89 ? 2.718 -1.432 -18.414 1.00 94.25 89 GLN A N 1
ATOM 733 C CA . GLN A 1 89 ? 1.379 -0.876 -18.621 1.00 94.25 89 GLN A CA 1
ATOM 734 C C . GLN A 1 89 ? 0.363 -1.521 -17.683 1.00 94.25 89 GLN A C 1
ATOM 736 O O . GLN A 1 89 ? -0.375 -0.811 -17.003 1.00 94.25 89 GLN A O 1
ATOM 741 N N . LEU A 1 90 ? 0.369 -2.854 -17.580 1.00 95.44 90 LEU A N 1
ATOM 742 C CA . LEU A 1 90 ? -0.509 -3.580 -16.668 1.00 95.44 90 LEU A CA 1
ATOM 743 C C . LEU A 1 90 ? -0.224 -3.212 -15.209 1.00 95.44 90 LEU A C 1
ATOM 745 O O . LEU A 1 90 ? -1.157 -2.949 -14.456 1.00 95.44 90 LEU A O 1
ATOM 749 N N . LYS A 1 91 ? 1.049 -3.124 -14.805 1.00 94.75 91 LYS A N 1
ATOM 750 C CA . LYS A 1 91 ? 1.424 -2.717 -13.444 1.00 94.75 91 LYS A CA 1
ATOM 751 C C . LYS A 1 91 ? 0.909 -1.313 -13.113 1.00 94.75 91 LYS A C 1
ATOM 753 O O . LYS A 1 91 ? 0.331 -1.116 -12.047 1.00 94.75 91 LYS A O 1
ATOM 758 N N . ILE A 1 92 ? 1.076 -0.354 -14.022 1.00 95.25 92 ILE A N 1
ATOM 759 C CA . ILE A 1 92 ? 0.572 1.017 -13.856 1.00 95.25 92 ILE A CA 1
ATOM 760 C C . ILE A 1 92 ? -0.957 1.026 -13.842 1.00 95.25 92 ILE A C 1
ATOM 762 O O . ILE A 1 92 ? -1.539 1.686 -12.988 1.00 95.25 92 ILE A O 1
ATOM 766 N N . ALA A 1 93 ? -1.614 0.267 -14.719 1.00 96.94 93 ALA A N 1
ATOM 767 C CA . ALA A 1 93 ? -3.068 0.166 -14.757 1.00 96.94 93 ALA A CA 1
ATOM 768 C C . ALA A 1 93 ? -3.633 -0.394 -13.443 1.00 96.94 93 ALA A C 1
ATOM 770 O O . ALA A 1 93 ? -4.577 0.173 -12.899 1.00 96.94 93 ALA A O 1
ATOM 771 N N . LEU A 1 94 ? -3.028 -1.445 -12.883 1.00 97.25 94 LEU A N 1
ATOM 772 C CA . LEU A 1 94 ? -3.408 -1.986 -11.573 1.00 97.25 94 LEU A CA 1
ATOM 773 C C . LEU A 1 94 ? -3.250 -0.936 -10.466 1.00 97.25 94 LEU A C 1
ATOM 775 O O . LEU A 1 94 ? -4.139 -0.778 -9.630 1.00 97.25 94 LEU A O 1
ATOM 779 N N . VAL A 1 95 ? -2.153 -0.174 -10.478 1.00 96.38 95 VAL A N 1
ATOM 780 C CA . VAL A 1 95 ? -1.949 0.906 -9.506 1.00 96.38 95 VAL A CA 1
ATOM 781 C C . VAL A 1 95 ? -3.004 2.004 -9.680 1.00 96.38 95 VAL A C 1
ATOM 783 O O . VAL A 1 95 ? -3.668 2.370 -8.719 1.00 96.38 95 VAL A O 1
ATOM 786 N N . VAL A 1 96 ? -3.208 2.512 -10.894 1.00 96.88 96 VAL A N 1
ATOM 787 C CA . VAL A 1 96 ? -4.065 3.679 -11.156 1.00 96.88 96 VAL A CA 1
ATOM 788 C C . VAL A 1 96 ? -5.555 3.362 -11.044 1.00 96.88 96 VAL A C 1
ATOM 790 O O . VAL A 1 96 ? -6.303 4.183 -10.523 1.00 96.88 96 VAL A O 1
ATOM 793 N N . PHE A 1 97 ? -6.000 2.200 -11.524 1.00 97.56 97 PHE A N 1
ATOM 794 C CA . PHE A 1 97 ? -7.425 1.865 -11.606 1.00 97.56 97 PHE A CA 1
ATOM 795 C C . PHE A 1 97 ? -7.932 1.002 -10.452 1.00 97.56 97 PHE A C 1
ATOM 797 O O . PHE A 1 97 ? -9.143 0.943 -10.248 1.00 97.56 97 PHE A O 1
ATOM 804 N N . ILE A 1 98 ? -7.048 0.342 -9.699 1.00 96.69 98 ILE A N 1
ATOM 805 C CA . ILE A 1 98 ? -7.452 -0.504 -8.567 1.00 96.69 98 ILE A CA 1
ATOM 806 C C . ILE A 1 98 ? -6.904 0.049 -7.258 1.00 96.69 98 ILE A C 1
ATOM 808 O O . ILE A 1 98 ? -7.687 0.380 -6.371 1.00 96.69 98 ILE A O 1
ATOM 812 N N . LEU A 1 99 ? -5.582 0.189 -7.143 1.00 95.75 99 LEU A N 1
ATOM 813 C CA . LEU A 1 99 ? -4.950 0.598 -5.888 1.00 95.75 99 LEU A CA 1
ATOM 814 C C . LEU A 1 99 ? -5.349 2.030 -5.506 1.00 95.75 99 LEU A C 1
ATOM 816 O O . LEU A 1 99 ? -5.926 2.229 -4.444 1.00 95.75 99 LEU A O 1
ATOM 820 N N . LEU A 1 100 ? -5.124 3.022 -6.374 1.00 96.00 100 LEU A N 1
ATOM 821 C CA . LEU A 1 100 ? -5.395 4.428 -6.048 1.00 96.00 100 LEU A CA 1
ATOM 822 C C . LEU A 1 100 ? -6.865 4.712 -5.690 1.00 96.00 100 LEU A C 1
ATOM 824 O O . LEU A 1 100 ? -7.083 5.449 -4.732 1.00 96.00 100 LEU A O 1
ATOM 828 N N . PRO A 1 101 ? -7.885 4.159 -6.378 1.00 96.25 101 PRO A N 1
ATOM 829 C CA . PRO A 1 101 ? -9.274 4.368 -5.977 1.00 96.25 101 PRO A CA 1
ATOM 830 C C . PRO A 1 101 ? -9.611 3.737 -4.625 1.00 96.25 101 PRO A C 1
ATOM 832 O O . PRO A 1 101 ? -10.354 4.342 -3.852 1.00 96.25 101 PRO A O 1
ATOM 835 N N . ILE A 1 102 ? -9.067 2.551 -4.324 1.00 94.38 102 ILE A N 1
ATOM 836 C CA . ILE A 1 102 ? -9.233 1.913 -3.010 1.00 94.38 102 ILE A CA 1
ATOM 837 C C . ILE A 1 102 ? -8.611 2.801 -1.929 1.00 94.38 102 ILE A C 1
ATOM 839 O O . ILE A 1 102 ? -9.302 3.160 -0.977 1.00 94.38 102 ILE A O 1
ATOM 843 N N . GLU A 1 103 ? -7.369 3.241 -2.127 1.00 94.38 103 GLU A N 1
ATOM 844 C CA . GLU A 1 103 ? -6.661 4.109 -1.182 1.00 94.38 103 GLU A CA 1
ATOM 845 C C . GLU A 1 103 ? -7.330 5.475 -1.022 1.00 94.38 103 GLU A C 1
ATOM 847 O O . GLU A 1 103 ? -7.413 5.998 0.080 1.00 94.38 103 GLU A O 1
ATOM 852 N N . ALA A 1 104 ? -7.877 6.062 -2.089 1.00 93.25 104 ALA A N 1
ATOM 853 C CA . ALA A 1 104 ? -8.599 7.330 -2.002 1.00 93.25 104 ALA A CA 1
ATOM 854 C C . ALA A 1 104 ? -9.840 7.220 -1.104 1.00 93.25 104 ALA A C 1
ATOM 856 O O . ALA A 1 104 ? -10.131 8.126 -0.317 1.00 93.25 104 ALA A O 1
ATOM 857 N N . VAL A 1 105 ? -10.568 6.103 -1.204 1.00 91.00 105 VAL A N 1
ATOM 858 C CA . VAL A 1 105 ? -11.690 5.814 -0.306 1.00 91.00 105 VAL A CA 1
ATOM 859 C C . VAL A 1 105 ? -11.181 5.587 1.116 1.00 91.00 105 VAL A C 1
ATOM 861 O O . VAL A 1 105 ? -11.776 6.120 2.054 1.00 91.00 105 VAL A O 1
ATOM 864 N N . ASP A 1 106 ? -10.078 4.859 1.281 1.00 88.75 106 ASP A N 1
ATOM 865 C CA . ASP A 1 106 ? -9.476 4.597 2.586 1.00 88.75 106 ASP A CA 1
ATOM 866 C C . ASP A 1 106 ? -9.036 5.886 3.300 1.00 88.75 106 ASP A C 1
ATOM 868 O O . ASP A 1 106 ? -9.532 6.180 4.390 1.00 88.75 106 ASP A O 1
ATOM 872 N N . ILE A 1 107 ? -8.269 6.746 2.616 1.00 89.94 107 ILE A N 1
ATOM 873 C CA . ILE A 1 107 ? -7.879 8.101 3.046 1.00 89.94 107 ILE A CA 1
ATOM 874 C C . ILE A 1 107 ? -9.099 8.893 3.512 1.00 89.94 107 ILE A C 1
ATOM 876 O O . ILE A 1 107 ? -9.085 9.515 4.581 1.00 89.94 107 ILE A O 1
ATOM 880 N N . TRP A 1 108 ? -10.160 8.895 2.701 1.00 88.44 108 TRP A N 1
ATOM 881 C CA . TRP A 1 108 ? -11.376 9.645 2.990 1.00 88.44 108 TRP A CA 1
ATOM 882 C C . TRP A 1 108 ? -12.042 9.159 4.280 1.00 88.44 108 TRP A C 1
ATOM 884 O O . TRP A 1 108 ? -12.416 9.967 5.136 1.00 88.44 108 TRP A O 1
ATOM 894 N N . PHE A 1 109 ? -12.175 7.845 4.470 1.00 83.38 109 PHE A N 1
ATOM 895 C CA . PHE A 1 109 ? -12.727 7.301 5.710 1.00 83.38 109 PHE A CA 1
ATOM 896 C C . PHE A 1 109 ? -11.798 7.548 6.908 1.00 83.38 109 PHE A C 1
ATOM 898 O O . PHE A 1 109 ? -12.279 8.022 7.944 1.00 83.38 109 PHE A O 1
ATOM 905 N N . GLY A 1 110 ? -10.496 7.310 6.743 1.00 81.31 110 GLY A N 1
ATOM 906 C CA . GLY A 1 110 ? -9.451 7.445 7.758 1.00 81.31 110 GLY A CA 1
ATOM 907 C C . GLY A 1 110 ? -9.297 8.856 8.319 1.00 81.31 110 GLY A C 1
ATOM 908 O O . GLY A 1 110 ? -9.168 9.014 9.531 1.00 81.31 110 GLY A O 1
ATOM 909 N N . HIS A 1 111 ? -9.381 9.885 7.471 1.00 80.81 111 HIS A N 1
ATOM 910 C CA . HIS A 1 111 ? -9.139 11.274 7.880 1.00 80.81 111 HIS A CA 1
ATOM 911 C C . HIS A 1 111 ? -1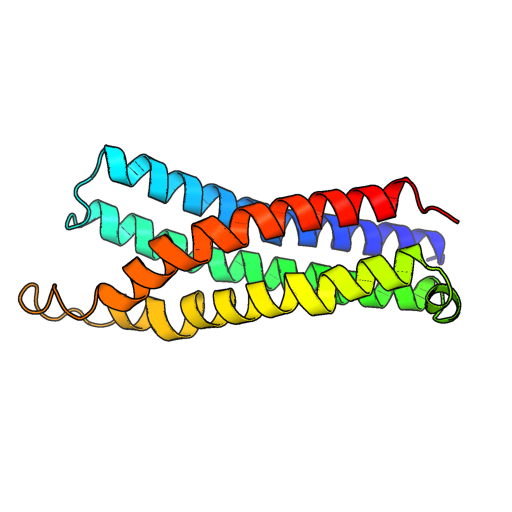0.397 12.127 8.019 1.00 80.81 111 HIS A C 1
ATOM 913 O O . HIS A 1 111 ? -10.448 12.995 8.890 1.00 80.81 111 HIS A O 1
ATOM 919 N N . VAL A 1 112 ? -11.420 11.909 7.188 1.00 77.38 112 VAL A N 1
ATOM 920 C CA . VAL A 1 112 ? -12.593 12.799 7.165 1.00 77.38 112 VAL A CA 1
ATOM 921 C C . VAL A 1 112 ? -13.694 12.289 8.090 1.00 77.38 112 VAL A C 1
ATOM 923 O O . VAL A 1 112 ? -14.303 13.072 8.818 1.00 77.38 112 VAL A O 1
ATOM 926 N N . ARG A 1 113 ? -13.976 10.978 8.088 1.00 71.50 113 ARG A N 1
ATOM 927 C CA . ARG A 1 113 ? -15.146 10.429 8.800 1.00 71.50 113 ARG A CA 1
ATOM 928 C C . ARG A 1 113 ? -14.865 9.809 10.162 1.00 71.50 113 ARG A C 1
ATOM 930 O O . ARG A 1 113 ? -15.762 9.849 11.006 1.00 71.50 113 ARG A O 1
ATOM 937 N N . LEU A 1 114 ? -13.695 9.208 10.368 1.00 68.31 114 LEU A N 1
ATOM 938 C CA . LEU A 1 114 ? -13.360 8.523 11.621 1.00 68.31 114 LEU A CA 1
ATOM 939 C C . LEU A 1 114 ? -12.916 9.476 12.746 1.00 68.31 114 LEU A C 1
ATOM 941 O O . LEU A 1 114 ? -13.474 9.369 13.840 1.00 68.31 114 LEU A O 1
ATOM 945 N N . PRO A 1 115 ? -12.016 10.455 12.527 1.00 64.50 115 PRO A N 1
ATOM 946 C CA . PRO A 1 115 ? -11.519 11.310 13.609 1.00 64.50 115 PRO A CA 1
ATOM 947 C C . PRO A 1 115 ? -12.616 12.176 14.240 1.00 64.50 115 PRO A C 1
ATOM 949 O O . PRO A 1 115 ? -12.648 12.339 15.459 1.00 64.50 115 PRO A O 1
ATOM 952 N N . GLY A 1 116 ? -13.589 12.632 13.439 1.00 59.25 116 GLY A N 1
ATOM 953 C CA . GLY A 1 116 ? -14.733 13.422 13.910 1.00 59.25 116 GLY A CA 1
ATOM 954 C C . GLY A 1 116 ? -15.640 12.711 14.926 1.00 59.25 116 GLY A C 1
ATOM 955 O O . GLY A 1 116 ? -16.478 13.359 15.548 1.00 59.25 116 GLY A O 1
ATOM 956 N N . GLN A 1 117 ? -15.479 11.398 15.126 1.00 58.44 117 GLN A N 1
ATOM 957 C CA . GLN A 1 117 ? -16.239 10.623 16.114 1.00 58.44 117 GLN A CA 1
ATOM 958 C C . GLN A 1 117 ? -15.548 10.548 17.480 1.00 58.44 117 GLN A C 1
ATOM 960 O O . GLN A 1 117 ? -16.229 10.359 18.483 1.00 58.44 117 GLN A O 1
ATOM 965 N N . PHE A 1 118 ? -14.228 10.755 17.531 1.00 57.03 118 PHE A N 1
ATOM 966 C CA . PHE A 1 118 ? -13.430 10.685 18.762 1.00 57.03 118 PHE A CA 1
ATOM 967 C C . PHE A 1 118 ? -13.126 12.064 19.368 1.00 57.03 118 PHE A C 1
ATOM 969 O O . PHE A 1 118 ? -12.665 12.149 20.504 1.00 57.03 118 PHE A O 1
ATOM 976 N N . SER A 1 119 ? -13.386 13.155 18.637 1.00 51.00 119 SER A N 1
ATOM 977 C CA . SER A 1 119 ? -13.098 14.527 19.086 1.00 51.00 119 SER A CA 1
ATOM 978 C C . SER A 1 119 ? -14.151 15.133 20.020 1.00 51.00 119 SER A C 1
ATOM 980 O O . SER A 1 119 ? -13.878 16.154 20.647 1.00 51.00 119 SER A O 1
ATOM 982 N N . THR A 1 120 ? -15.346 14.548 20.150 1.00 46.56 120 THR A N 1
ATOM 983 C CA . THR A 1 120 ? -16.382 15.094 21.039 1.00 46.56 120 THR A CA 1
ATOM 984 C C . THR A 1 120 ? -16.490 14.262 22.309 1.00 46.56 120 THR A C 1
ATOM 986 O O . THR A 1 120 ? -17.063 13.179 22.316 1.00 46.56 120 THR A O 1
ATOM 989 N N . ARG A 1 121 ? -16.000 14.820 23.417 1.00 47.97 121 ARG A N 1
ATOM 990 C CA . ARG A 1 121 ? -16.179 14.342 24.799 1.00 47.97 121 ARG A CA 1
ATOM 991 C C . ARG A 1 121 ? -17.644 14.446 25.285 1.00 47.97 121 ARG A C 1
ATOM 993 O O . ARG A 1 121 ? -17.872 14.674 26.467 1.00 47.97 121 ARG A O 1
ATOM 1000 N N . GLN A 1 122 ? -18.631 14.361 24.388 1.00 41.59 122 GLN A N 1
ATOM 1001 C CA . GLN A 1 122 ? -20.048 14.545 24.700 1.00 41.59 122 GLN A CA 1
ATOM 1002 C C . GLN A 1 122 ? -20.849 13.273 24.447 1.00 41.59 122 GLN A C 1
ATOM 1004 O O . GLN A 1 122 ? -21.025 12.839 23.310 1.00 41.59 122 GLN A O 1
ATOM 1009 N N . GLU A 1 123 ? -21.373 12.792 25.570 1.00 41.88 123 GLU A N 1
ATOM 1010 C CA . GLU A 1 123 ? -22.660 12.127 25.721 1.00 41.88 123 GLU A CA 1
ATOM 1011 C C . GLU A 1 123 ? -22.820 10.749 25.068 1.00 41.88 123 GLU A C 1
ATOM 1013 O O . GLU A 1 123 ? -23.164 10.571 23.900 1.00 41.88 123 GLU A O 1
ATOM 1018 N N . ILE A 1 124 ? -22.692 9.770 25.963 1.00 49.38 124 ILE A N 1
ATOM 1019 C CA . ILE A 1 124 ? -23.074 8.353 25.903 1.00 49.38 124 ILE A CA 1
ATOM 1020 C C . ILE A 1 124 ? -24.545 8.138 25.446 1.00 49.38 124 ILE A C 1
ATOM 1022 O O . ILE A 1 124 ? -24.977 7.017 25.226 1.00 49.38 124 ILE A O 1
ATOM 1026 N N . THR A 1 125 ? -25.338 9.189 25.223 1.00 42.47 125 THR A N 1
ATOM 1027 C CA . THR A 1 125 ? -26.769 9.109 24.876 1.00 42.47 125 THR A CA 1
ATOM 1028 C C . THR A 1 125 ? -27.093 9.197 23.375 1.00 42.47 125 THR A C 1
ATOM 1030 O O . THR A 1 125 ? -28.247 8.994 23.003 1.00 42.47 125 THR A O 1
ATOM 1033 N N . ALA A 1 126 ? -26.118 9.421 22.481 1.00 45.75 126 ALA A N 1
ATOM 1034 C CA . ALA A 1 126 ? -26.338 9.519 21.021 1.00 45.75 126 ALA A CA 1
ATOM 1035 C C . ALA A 1 126 ? -25.699 8.373 20.190 1.00 45.75 126 ALA A C 1
ATOM 1037 O O . ALA A 1 126 ? -25.367 8.548 19.010 1.00 45.75 126 ALA A O 1
ATOM 1038 N N . GLU A 1 127 ? -25.512 7.195 20.795 1.00 49.19 12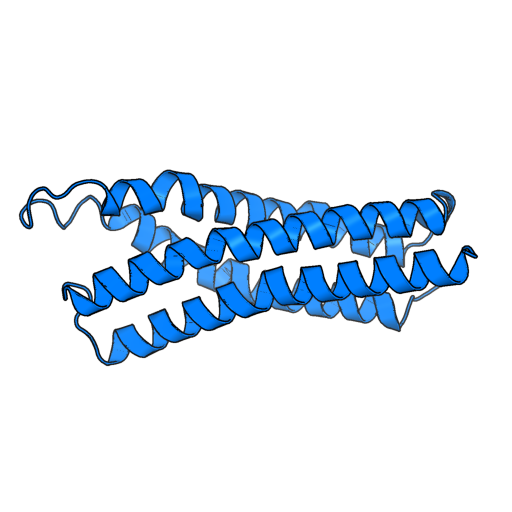7 GLU A N 1
ATOM 1039 C CA . GLU A 1 127 ? -24.703 6.072 20.279 1.00 49.19 127 GLU A CA 1
ATOM 1040 C C . GLU A 1 127 ? -25.152 5.455 18.939 1.00 49.19 127 GLU A C 1
ATOM 1042 O O . GLU A 1 127 ? -24.342 4.876 18.213 1.00 49.19 127 GLU A O 1
ATOM 1047 N N . THR A 1 128 ? -26.416 5.576 18.533 1.00 47.88 128 THR A N 1
ATOM 1048 C CA . THR A 1 128 ? -26.943 4.800 17.391 1.00 47.88 128 THR A CA 1
ATOM 1049 C C . THR A 1 128 ? -26.706 5.428 16.015 1.00 47.88 128 THR A C 1
ATOM 1051 O O . THR A 1 128 ? -26.668 4.712 15.008 1.00 47.88 128 THR A O 1
ATOM 1054 N N . THR A 1 129 ? -26.510 6.747 15.927 1.00 49.47 129 THR A N 1
ATOM 1055 C CA . THR A 1 129 ? -26.404 7.437 14.625 1.00 49.47 129 THR A CA 1
ATOM 1056 C C . THR A 1 129 ? -24.954 7.629 14.176 1.00 49.47 129 THR A C 1
ATOM 1058 O O . THR A 1 129 ? -24.669 7.514 12.982 1.00 49.47 129 THR A O 1
ATOM 1061 N N . LYS A 1 130 ? -24.015 7.829 15.114 1.00 52.62 130 LYS A N 1
ATOM 1062 C CA . LYS A 1 130 ? -22.591 8.066 14.808 1.00 52.62 130 LYS A CA 1
ATOM 1063 C C . LYS A 1 130 ? -21.819 6.800 14.410 1.00 52.62 130 LYS A C 1
ATOM 1065 O O . LYS A 1 130 ? -20.869 6.907 13.649 1.00 52.62 130 LYS A O 1
ATOM 1070 N N . MET A 1 131 ? -22.272 5.603 14.797 1.00 56.62 131 MET A N 1
ATOM 1071 C CA . MET A 1 131 ? -21.635 4.330 14.410 1.00 56.62 131 MET A CA 1
ATOM 1072 C C . MET A 1 131 ? -21.919 3.872 12.966 1.00 56.62 131 MET A C 1
ATOM 1074 O O . MET A 1 131 ? -21.253 2.966 12.459 1.00 56.62 131 MET A O 1
ATOM 1078 N N . LYS A 1 132 ? -22.904 4.461 12.273 1.00 65.25 132 LYS A N 1
ATOM 1079 C CA . LYS A 1 132 ? -23.306 4.029 10.919 1.00 65.25 132 LYS A CA 1
ATOM 1080 C C . LYS A 1 132 ? -22.179 4.087 9.866 1.00 65.25 132 LYS A C 1
ATOM 1082 O O . LYS A 1 132 ? -22.079 3.130 9.099 1.00 65.25 132 LYS A O 1
ATOM 1087 N N . PRO A 1 133 ? -21.322 5.128 9.799 1.00 65.88 133 PRO A N 1
ATOM 1088 C CA . PRO A 1 133 ? -20.254 5.203 8.802 1.00 65.88 133 PRO A CA 1
ATOM 1089 C C . PRO A 1 133 ? -19.137 4.188 9.053 1.00 65.88 133 PRO A C 1
ATOM 1091 O O . PRO A 1 133 ? -18.650 3.591 8.098 1.00 65.88 133 PRO A O 1
ATOM 1094 N N . VAL A 1 134 ? -18.773 3.966 10.322 1.00 68.75 134 VAL A N 1
ATOM 1095 C CA . VAL A 1 134 ? -17.732 3.001 10.722 1.00 68.75 134 VAL A CA 1
ATOM 1096 C C . VAL A 1 134 ? -18.177 1.591 10.384 1.00 68.75 134 VAL A C 1
ATOM 1098 O O . VAL A 1 134 ? -17.478 0.862 9.690 1.00 68.75 134 VAL A O 1
ATOM 1101 N N . ARG A 1 135 ? -19.409 1.243 10.774 1.00 71.88 135 ARG A N 1
ATOM 1102 C CA . ARG A 1 135 ? -20.001 -0.059 10.457 1.00 71.88 135 ARG A CA 1
ATOM 1103 C C . ARG A 1 135 ? -20.140 -0.281 8.954 1.00 71.88 135 ARG A C 1
ATOM 1105 O O . ARG A 1 135 ? -19.996 -1.410 8.506 1.00 71.88 135 ARG A O 1
ATOM 1112 N N . LEU A 1 136 ? -20.432 0.758 8.167 1.00 76.3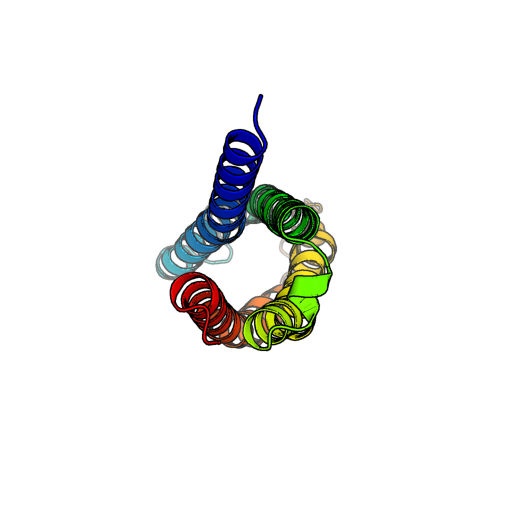8 136 LEU A N 1
ATOM 1113 C CA . LEU A 1 136 ? -20.508 0.638 6.709 1.00 76.38 136 LEU A CA 1
ATOM 1114 C C . LEU A 1 136 ? -19.134 0.335 6.100 1.00 76.38 136 LEU A C 1
ATOM 1116 O O . LEU A 1 136 ? -19.021 -0.590 5.297 1.00 76.38 136 LEU A O 1
ATOM 1120 N N . TYR A 1 137 ? -18.115 1.095 6.498 1.00 79.44 137 TYR A N 1
ATOM 1121 C CA . TYR A 1 137 ? -16.739 0.914 6.044 1.00 79.44 137 TYR A CA 1
ATOM 1122 C C . TYR A 1 137 ? -16.211 -0.479 6.423 1.00 79.44 137 TYR A C 1
ATOM 1124 O O . TYR A 1 137 ? -15.851 -1.259 5.543 1.00 79.44 137 TYR A O 1
ATOM 1132 N N . GLU A 1 138 ? -16.299 -0.864 7.698 1.00 80.44 138 GLU A N 1
ATOM 1133 C CA . GLU A 1 138 ? -15.800 -2.162 8.166 1.00 80.44 138 GLU A CA 1
ATOM 1134 C C . GLU A 1 138 ? -16.570 -3.363 7.600 1.00 80.44 138 GLU A C 1
ATOM 1136 O O . GLU A 1 138 ? -15.989 -4.429 7.416 1.00 80.44 138 GLU A O 1
ATOM 1141 N N . ARG A 1 139 ? -17.882 -3.233 7.353 1.00 82.50 139 ARG A N 1
ATOM 1142 C CA . ARG A 1 139 ? -18.726 -4.374 6.954 1.00 82.50 139 ARG A CA 1
ATOM 1143 C C . ARG A 1 139 ? -18.885 -4.525 5.447 1.00 82.50 139 ARG A C 1
ATOM 1145 O O . ARG A 1 139 ? -19.178 -5.626 4.993 1.00 82.50 139 ARG A O 1
ATOM 1152 N N . ARG A 1 140 ? -18.774 -3.440 4.678 1.00 84.94 140 ARG A N 1
ATOM 1153 C CA . ARG A 1 140 ? -18.953 -3.480 3.218 1.00 84.94 140 ARG A CA 1
ATOM 1154 C C . ARG A 1 140 ? -17.670 -3.205 2.464 1.00 84.94 140 ARG A C 1
ATOM 1156 O O . ARG A 1 140 ? -17.378 -3.940 1.535 1.00 84.94 140 ARG A O 1
ATOM 1163 N N . PHE A 1 141 ? -16.936 -2.162 2.840 1.00 87.75 141 PHE A N 1
ATOM 1164 C CA . PHE A 1 141 ? -15.752 -1.764 2.089 1.00 87.75 141 PHE A CA 1
ATOM 1165 C C . PHE A 1 141 ? -14.590 -2.719 2.359 1.00 87.75 141 PHE A C 1
ATOM 1167 O O . PHE A 1 141 ? -14.192 -3.430 1.445 1.00 87.75 141 PHE A O 1
ATOM 1174 N N . VAL A 1 142 ? -14.138 -2.829 3.614 1.00 86.69 142 VAL A N 1
ATOM 1175 C CA . VAL A 1 142 ? -12.945 -3.619 3.980 1.00 86.69 142 VAL A CA 1
ATOM 1176 C C . VAL A 1 142 ? -12.998 -5.083 3.506 1.00 86.69 142 VAL A C 1
ATOM 1178 O O . VAL A 1 142 ? -12.020 -5.541 2.923 1.00 86.69 142 VAL A O 1
ATOM 1181 N N . PRO A 1 143 ? -14.102 -5.843 3.668 1.00 88.44 143 PRO A N 1
ATOM 1182 C CA . PRO A 1 143 ? -14.137 -7.246 3.248 1.00 88.44 143 PRO A CA 1
ATOM 1183 C C . PRO A 1 143 ? -14.072 -7.440 1.729 1.00 88.44 143 PRO A C 1
ATOM 1185 O O . PRO A 1 143 ? -13.756 -8.535 1.276 1.00 88.44 143 PRO A O 1
ATOM 1188 N N . ILE A 1 144 ? -14.396 -6.402 0.951 1.00 91.31 144 ILE A N 1
ATOM 1189 C CA . ILE A 1 144 ? -14.332 -6.416 -0.514 1.00 91.31 144 ILE A CA 1
ATOM 1190 C C . ILE A 1 144 ? -12.980 -5.876 -0.982 1.00 91.31 144 ILE A C 1
ATOM 1192 O O . ILE A 1 144 ? -12.328 -6.499 -1.817 1.00 91.31 144 ILE A O 1
ATOM 1196 N N . SER A 1 145 ? -12.548 -4.735 -0.444 1.00 91.75 145 SER A N 1
ATOM 1197 C CA . SER A 1 145 ? -11.308 -4.080 -0.851 1.00 91.75 145 SER A CA 1
ATOM 1198 C C . SER A 1 145 ? -10.079 -4.879 -0.439 1.00 91.75 145 SER A C 1
ATOM 1200 O O . SER A 1 145 ? -9.174 -5.010 -1.251 1.00 91.75 145 SER A O 1
ATOM 1202 N N . LEU A 1 146 ? -10.052 -5.481 0.755 1.00 91.19 146 LEU A N 1
ATOM 1203 C CA . LEU A 1 146 ? -8.872 -6.187 1.259 1.00 91.19 146 LEU A CA 1
ATOM 1204 C C . LEU A 1 146 ? -8.466 -7.390 0.379 1.00 91.19 146 LEU A C 1
ATOM 1206 O O . LEU A 1 146 ? -7.298 -7.451 -0.005 1.00 91.19 146 LEU A O 1
ATOM 1210 N N . PRO A 1 147 ? -9.362 -8.321 -0.017 1.00 93.25 147 PRO A N 1
ATOM 1211 C CA . PRO A 1 147 ? -8.992 -9.390 -0.947 1.00 93.25 147 PRO A CA 1
ATOM 1212 C C . PRO A 1 147 ? -8.542 -8.864 -2.312 1.00 93.25 147 PRO A C 1
ATOM 1214 O O . PRO A 1 147 ? -7.562 -9.364 -2.860 1.00 93.25 147 PRO A O 1
ATOM 1217 N N . ILE A 1 148 ? -9.227 -7.845 -2.846 1.00 95.31 148 ILE A N 1
AT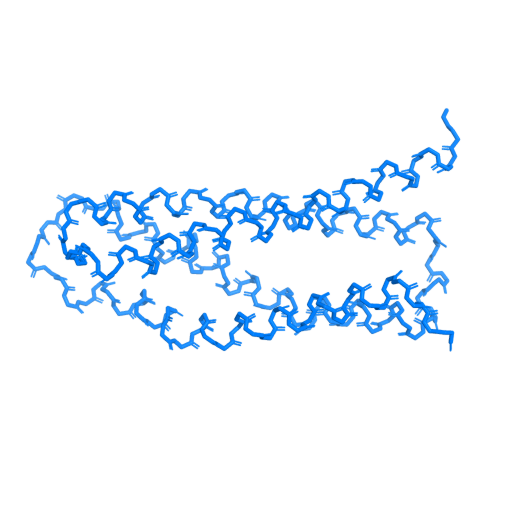OM 1218 C CA . ILE A 1 148 ? -8.857 -7.220 -4.124 1.00 95.31 148 ILE A CA 1
ATOM 1219 C C . ILE A 1 148 ? -7.453 -6.621 -4.025 1.00 95.31 148 ILE A C 1
ATOM 1221 O O . ILE A 1 148 ? -6.628 -6.862 -4.906 1.00 95.31 148 ILE A O 1
ATOM 1225 N N . LEU A 1 149 ? -7.161 -5.896 -2.944 1.00 93.75 149 LEU A N 1
ATOM 1226 C CA . LEU A 1 149 ? -5.865 -5.285 -2.675 1.00 93.75 149 LEU A CA 1
ATOM 1227 C C . LEU A 1 149 ? -4.771 -6.355 -2.597 1.00 93.75 149 LEU A C 1
ATOM 1229 O O . LEU A 1 149 ? -3.781 -6.261 -3.317 1.00 93.75 149 LEU A O 1
ATOM 1233 N N . LEU A 1 150 ? -4.971 -7.408 -1.796 1.00 93.50 150 LEU A N 1
ATOM 1234 C CA . LEU A 1 150 ? -4.003 -8.498 -1.633 1.00 93.50 150 LEU A CA 1
ATOM 1235 C C . LEU A 1 150 ? -3.701 -9.208 -2.956 1.00 93.50 150 LEU A C 1
ATOM 1237 O O . LEU A 1 150 ? -2.533 -9.400 -3.292 1.00 93.50 150 LEU A O 1
ATOM 1241 N N . VAL A 1 151 ? -4.731 -9.554 -3.734 1.00 96.56 151 VAL A N 1
ATOM 1242 C CA . VAL A 1 151 ? -4.550 -10.164 -5.061 1.00 96.56 151 VAL A CA 1
ATOM 1243 C C . VAL A 1 151 ? -3.810 -9.206 -5.991 1.00 96.56 151 VAL A C 1
ATOM 1245 O O . VAL A 1 151 ? -2.857 -9.609 -6.654 1.00 96.56 151 VAL A O 1
ATOM 1248 N N . THR A 1 152 ? -4.190 -7.928 -5.998 1.00 96.25 152 THR A N 1
ATOM 1249 C CA . THR A 1 152 ? -3.547 -6.896 -6.825 1.00 96.25 152 THR A CA 1
ATOM 1250 C C . THR A 1 152 ? -2.065 -6.761 -6.490 1.00 96.25 152 THR A C 1
ATOM 1252 O O . THR A 1 152 ? -1.235 -6.747 -7.395 1.00 96.25 152 THR A O 1
ATOM 1255 N N . ILE A 1 153 ? -1.705 -6.733 -5.205 1.00 94.81 153 ILE A N 1
ATOM 1256 C CA . ILE A 1 153 ? -0.311 -6.666 -4.747 1.00 94.81 153 ILE A CA 1
ATOM 1257 C C . ILE A 1 153 ? 0.467 -7.898 -5.199 1.00 94.81 153 ILE A C 1
ATOM 1259 O O . ILE A 1 153 ? 1.565 -7.755 -5.732 1.00 94.81 153 ILE A O 1
ATOM 1263 N N . VAL A 1 154 ? -0.093 -9.101 -5.039 1.00 96.00 154 VAL A N 1
ATOM 1264 C CA . VAL A 1 154 ? 0.554 -10.342 -5.495 1.00 96.00 154 VAL A CA 1
ATOM 1265 C C . VAL A 1 154 ? 0.807 -10.303 -7.001 1.00 96.00 154 VAL A C 1
ATOM 1267 O O . VAL A 1 154 ? 1.913 -10.617 -7.433 1.00 96.00 154 VAL A O 1
ATOM 1270 N N . VAL A 1 155 ? -0.166 -9.853 -7.798 1.00 96.56 155 VAL A N 1
ATOM 1271 C CA . VAL A 1 155 ? -0.009 -9.711 -9.255 1.00 96.56 155 VAL A CA 1
ATOM 1272 C C . VAL A 1 155 ? 1.055 -8.665 -9.599 1.00 96.56 155 VAL A C 1
ATOM 1274 O O . VAL A 1 155 ? 1.929 -8.934 -10.417 1.00 96.56 155 VAL A O 1
ATOM 1277 N N . ILE A 1 156 ? 1.050 -7.498 -8.947 1.00 94.81 156 ILE A N 1
ATOM 1278 C CA . ILE A 1 156 ? 2.067 -6.446 -9.130 1.00 94.81 156 ILE A CA 1
ATOM 1279 C C . ILE A 1 156 ? 3.474 -6.971 -8.810 1.00 94.81 156 ILE A C 1
ATOM 1281 O O . ILE A 1 156 ? 4.427 -6.666 -9.532 1.00 94.81 156 ILE A O 1
ATOM 1285 N N . MET A 1 157 ? 3.613 -7.749 -7.734 1.00 93.62 157 MET A N 1
ATOM 1286 C CA . MET A 1 157 ? 4.883 -8.351 -7.324 1.00 93.62 157 MET A CA 1
ATOM 1287 C C . MET A 1 157 ? 5.328 -9.440 -8.295 1.00 93.62 157 MET A C 1
ATOM 1289 O O . MET A 1 157 ? 6.501 -9.479 -8.661 1.00 93.62 157 MET A O 1
ATOM 1293 N N . TRP A 1 158 ? 4.402 -10.275 -8.766 1.00 94.88 158 TRP A N 1
ATOM 1294 C CA . TRP A 1 158 ? 4.677 -11.271 -9.797 1.00 94.88 158 TRP A CA 1
ATOM 1295 C C . TRP A 1 158 ? 5.168 -10.612 -11.093 1.00 94.88 158 TRP A C 1
ATOM 1297 O O . TRP A 1 158 ? 6.242 -10.968 -11.570 1.00 94.88 158 TRP A O 1
ATOM 1307 N N . LEU A 1 159 ? 4.488 -9.567 -11.584 1.00 92.88 159 LEU A N 1
ATOM 1308 C CA . LEU A 1 159 ? 4.922 -8.790 -12.757 1.00 92.88 159 LEU A CA 1
ATOM 1309 C C . LEU A 1 159 ? 6.314 -8.170 -12.567 1.00 92.88 159 LEU A C 1
ATOM 1311 O O . LEU A 1 159 ? 7.083 -8.069 -13.518 1.00 92.88 159 LEU A O 1
ATOM 1315 N N . ALA A 1 160 ? 6.658 -7.756 -11.345 1.00 89.50 160 ALA A N 1
ATOM 1316 C CA . ALA A 1 160 ? 7.973 -7.195 -11.046 1.00 89.50 160 ALA A CA 1
ATOM 1317 C C . ALA A 1 160 ? 9.107 -8.240 -11.065 1.00 89.50 160 ALA A C 1
ATOM 1319 O O . ALA A 1 160 ? 10.262 -7.867 -11.300 1.00 89.50 160 ALA A O 1
ATOM 1320 N N . ILE A 1 161 ? 8.790 -9.510 -10.794 1.00 90.06 161 ILE A N 1
ATOM 1321 C CA . ILE A 1 161 ? 9.740 -10.631 -10.777 1.00 90.06 161 ILE A CA 1
ATOM 1322 C C . ILE A 1 161 ? 9.867 -11.240 -12.173 1.00 90.06 161 ILE A C 1
ATOM 1324 O O . ILE A 1 161 ? 10.977 -11.313 -12.693 1.00 90.06 161 ILE A O 1
ATOM 1328 N N . ASP A 1 162 ? 8.740 -11.653 -12.751 1.00 91.44 162 ASP A N 1
ATOM 1329 C CA . ASP A 1 162 ? 8.671 -12.399 -14.009 1.00 91.44 162 ASP A CA 1
ATOM 1330 C C . ASP A 1 162 ? 8.973 -11.508 -15.218 1.00 91.44 162 ASP A C 1
ATOM 1332 O O . ASP A 1 162 ? 9.693 -11.918 -16.122 1.00 91.44 162 ASP A O 1
ATOM 1336 N N . LYS A 1 163 ? 8.496 -10.251 -15.184 1.00 88.12 163 LYS A N 1
ATOM 1337 C CA . LYS A 1 163 ? 8.638 -9.262 -16.267 1.00 88.12 163 LYS A CA 1
ATOM 1338 C C . LYS A 1 163 ? 8.335 -9.881 -17.642 1.00 88.12 163 LYS A C 1
ATOM 1340 O O . LYS A 1 163 ? 9.213 -9.863 -18.509 1.00 88.12 163 LYS A O 1
ATOM 1345 N N . PRO A 1 164 ? 7.131 -10.451 -17.831 1.00 76.06 164 PRO A N 1
ATOM 1346 C CA . PRO A 1 164 ? 6.799 -11.147 -19.063 1.00 76.06 164 PRO A CA 1
ATOM 1347 C C . PRO A 1 164 ? 6.954 -10.184 -20.241 1.00 76.06 164 PRO A C 1
ATOM 1349 O O . PRO A 1 164 ? 6.416 -9.072 -20.210 1.00 76.06 164 PRO A O 1
ATOM 1352 N N . VAL A 1 165 ? 7.765 -10.603 -21.213 1.00 64.88 165 VAL A N 1
ATOM 1353 C CA . VAL A 1 165 ? 8.113 -9.835 -22.417 1.00 64.88 165 VAL A CA 1
ATOM 1354 C C . VAL A 1 165 ? 6.916 -9.760 -23.352 1.00 64.88 165 VAL A C 1
ATOM 1356 O O . VAL A 1 165 ? 6.318 -10.828 -23.612 1.00 64.88 165 VAL A O 1
#

Radius of gyration: 19.17 Å; chains: 1; bounding box: 55×28×52 Å

Foldseek 3Di:
DDLVVVLVVLVVLLVQLVCQQCPQLVVLVVVLVVVVVPDDCPDPVSVVSVVVSLVSVVSNVVSVCSNVVSVVVNCVSVDVVCCVQPLVVVLVCLCPVQVVVLVVVVCCCSPPQPVVVVPDPDDPPPPPPSCVSVCCCVVPNCVVNVVSVVVSVVSSVCCVVVVDD

Sequence (165 aa):
MDETFWFSFIKLLHISGLILWLGPSGGAWLLVQLSKRRLDQQSVEFNELYRDFVKFFWIEHLGLVLLLGSGILLLSIYGFAALDWAWIQLKIALVVFILLPIEAVDIWFGHVRLPGQFSTRQEITAETTKMKPVRLYERRFVPISLPILLVTIVVIMWLAIDKPV

pLDDT: mean 85.46, std 13.82, range [41.59, 97.69]

Secondary structure (DSSP, 8-state):
--HHHHHHHHHHHHHHHHHHHHHHHHHHHHHHHHHTTTS-TTSHHHHHHHHHHHHHHHHHHHHHHHHHHHHHHHHHHH-GGGGGSHHHHHHHHHIIIIIHHHHHHHHHIIIIISHHHHS----TT-HHHHTHHHHHIIIIIHHHHHHHHHHHHHHHHHHHHH---